Protein AF-A0AAW0JME8-F1 (afdb_monomer_lite)

Organism: Quercus suber (NCBI:txid58331)

Radius of gyration: 9.96 Å; chains: 1; 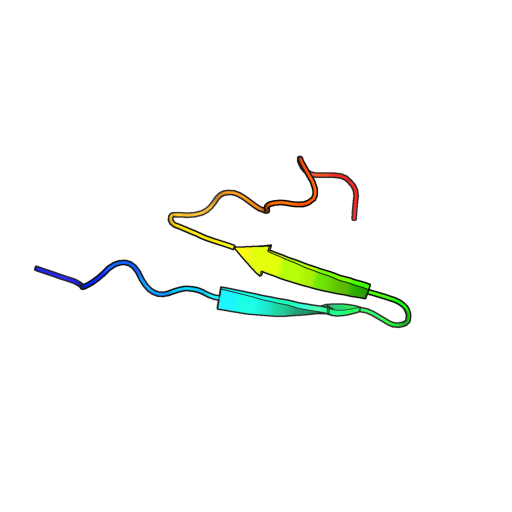bounding box: 14×16×31 Å

pLDDT: mean 78.96, std 9.79, range [48.62, 87.62]

Secondary structure (DSSP, 8-state):
-----EEEEE-SS-EEEEETTEETTTT--

Foldseek 3Di:
DPDFDWDWDDDPPDIWTDTPRDTPCRPPD

Sequence (29 aa):
MARGREIVVRDSNRFHHFKSGTCSCNDYW

InterPro domains:
  IPR032867 DYW domain [PF14432] (3-29)

Structure (mmCIF, N/CA/C/O backbone):
data_AF-A0AAW0JME8-F1
#
_entry.id   AF-A0AAW0JME8-F1
#
loop_
_atom_site.group_PDB
_atom_site.id
_atom_site.type_symbol
_atom_site.label_atom_id
_atom_site.label_alt_id
_atom_site.label_comp_id
_atom_site.label_asym_id
_atom_site.label_entity_id
_atom_site.label_seq_id
_atom_site.pdbx_PDB_ins_code
_atom_site.Cartn_x
_atom_site.Cartn_y
_atom_site.Cartn_z
_atom_site.occupancy
_atom_site.B_iso_or_equiv
_atom_site.auth_seq_id
_atom_site.auth_comp_id
_atom_site.auth_asym_id
_atom_site.auth_atom_id
_atom_site.pdbx_PDB_model_num
ATOM 1 N N . MET A 1 1 ? -5.095 -11.064 21.764 1.00 48.62 1 MET A N 1
ATOM 2 C CA . MET A 1 1 ? -4.540 -9.739 21.410 1.00 48.62 1 MET A CA 1
ATOM 3 C C . MET A 1 1 ? -3.582 -9.897 20.232 1.00 48.62 1 MET A C 1
ATOM 5 O O . MET A 1 1 ? -2.398 -10.136 20.438 1.00 48.62 1 MET A O 1
ATOM 9 N N . ALA A 1 2 ? -4.074 -9.875 18.991 1.00 59.22 2 ALA A N 1
ATOM 10 C CA . ALA A 1 2 ? -3.182 -9.919 17.834 1.00 59.22 2 ALA A CA 1
ATOM 11 C C . ALA A 1 2 ? -2.444 -8.576 17.741 1.00 59.22 2 ALA A C 1
ATOM 13 O O . ALA A 1 2 ? -3.057 -7.549 17.464 1.00 59.22 2 ALA A O 1
ATOM 14 N N . ARG A 1 3 ? -1.136 -8.576 18.025 1.00 64.50 3 ARG A N 1
ATOM 15 C CA . ARG A 1 3 ? -0.241 -7.443 17.764 1.00 64.50 3 ARG A CA 1
ATOM 16 C C . ARG A 1 3 ? -0.422 -7.057 16.298 1.00 64.50 3 ARG A C 1
ATOM 18 O O . ARG A 1 3 ? -0.251 -7.925 15.444 1.00 64.50 3 ARG A O 1
ATOM 25 N N . GLY A 1 4 ? -0.833 -5.813 16.036 1.00 72.25 4 GLY A N 1
ATOM 26 C CA . GLY A 1 4 ? -1.114 -5.321 14.686 1.00 72.25 4 GLY A CA 1
ATOM 27 C C . GLY A 1 4 ? 0.012 -5.725 13.743 1.00 72.25 4 GLY A C 1
ATOM 28 O O . GLY A 1 4 ? 1.147 -5.278 13.908 1.00 72.25 4 GLY A O 1
ATOM 29 N N . ARG A 1 5 ? -0.286 -6.658 12.834 1.00 76.00 5 ARG A N 1
ATOM 30 C CA . ARG A 1 5 ? 0.683 -7.152 11.862 1.00 76.00 5 ARG A CA 1
ATOM 31 C C . ARG A 1 5 ? 0.872 -6.055 10.827 1.00 76.00 5 ARG A C 1
ATOM 33 O O . ARG A 1 5 ? -0.094 -5.644 10.190 1.00 76.00 5 ARG A O 1
ATOM 40 N N . GLU A 1 6 ? 2.099 -5.571 10.711 1.00 81.75 6 GLU A N 1
ATOM 41 C CA . GLU A 1 6 ? 2.508 -4.772 9.565 1.00 81.75 6 GLU A CA 1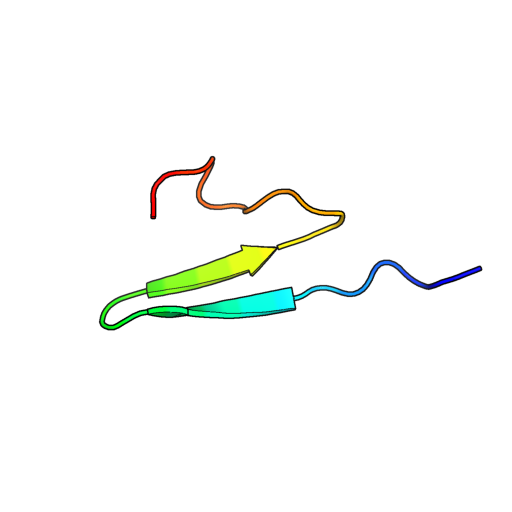
ATOM 42 C C . GLU A 1 6 ? 2.669 -5.723 8.377 1.00 81.75 6 GLU A C 1
ATOM 44 O O . GLU A 1 6 ? 3.363 -6.737 8.482 1.00 81.75 6 GLU A O 1
ATOM 49 N N . ILE A 1 7 ? 1.973 -5.437 7.280 1.00 86.00 7 ILE A N 1
ATOM 50 C CA . ILE A 1 7 ? 2.075 -6.191 6.032 1.00 86.00 7 ILE A CA 1
ATOM 51 C C . ILE A 1 7 ? 2.844 -5.308 5.056 1.00 86.00 7 ILE A C 1
ATOM 53 O O . ILE A 1 7 ? 2.423 -4.192 4.772 1.00 86.00 7 ILE A O 1
ATOM 57 N N . VAL A 1 8 ? 3.966 -5.804 4.542 1.00 86.69 8 VAL A N 1
ATOM 58 C CA . VAL A 1 8 ? 4.737 -5.109 3.507 1.00 86.69 8 VAL A CA 1
ATOM 59 C C . VAL A 1 8 ? 4.481 -5.808 2.180 1.00 86.69 8 VAL A C 1
ATOM 61 O O . VAL A 1 8 ? 4.792 -6.988 2.028 1.00 86.69 8 VAL A O 1
ATOM 64 N N . VAL A 1 9 ? 3.894 -5.088 1.228 1.00 87.50 9 VAL A N 1
ATOM 65 C CA . VAL A 1 9 ? 3.662 -5.557 -0.144 1.00 87.50 9 VAL A CA 1
ATOM 66 C C . VAL A 1 9 ? 4.643 -4.842 -1.063 1.00 87.50 9 VAL A C 1
ATOM 68 O O . VAL A 1 9 ? 4.961 -3.679 -0.846 1.00 87.50 9 VAL A O 1
ATOM 71 N N . ARG A 1 10 ? 5.148 -5.523 -2.088 1.00 87.62 10 ARG A N 1
ATOM 72 C CA . ARG A 1 10 ? 6.042 -4.932 -3.085 1.00 87.62 10 ARG A CA 1
ATOM 73 C C . ARG A 1 10 ? 5.405 -5.054 -4.463 1.00 87.62 10 ARG A C 1
ATOM 75 O O . ARG A 1 10 ? 5.016 -6.155 -4.844 1.00 87.62 10 ARG A O 1
ATOM 82 N N . ASP A 1 11 ? 5.356 -3.955 -5.202 1.00 86.12 11 ASP A N 1
ATOM 83 C CA . ASP A 1 11 ? 5.116 -3.959 -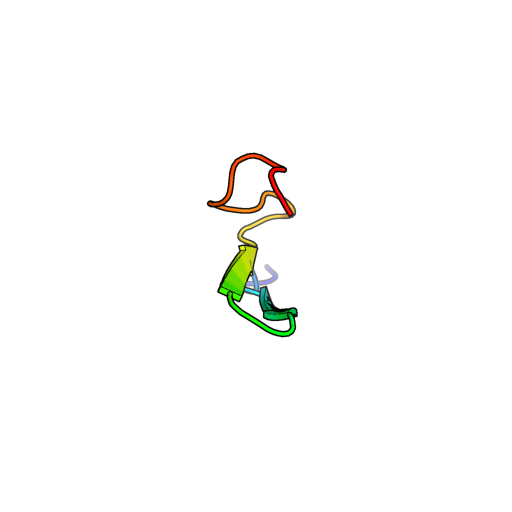6.645 1.00 86.12 11 ASP A CA 1
ATOM 84 C C . ASP A 1 11 ? 6.427 -3.714 -7.418 1.00 86.12 11 ASP A C 1
ATOM 86 O O . ASP A 1 11 ? 7.519 -3.656 -6.842 1.00 86.12 11 ASP A O 1
ATOM 90 N N . SER A 1 12 ? 6.339 -3.611 -8.744 1.00 85.44 12 SER A N 1
ATOM 91 C CA . SER A 1 12 ? 7.499 -3.470 -9.628 1.00 85.44 12 SER A CA 1
ATOM 92 C C . SER A 1 12 ? 8.421 -2.291 -9.282 1.00 85.44 12 SER A C 1
ATOM 94 O O . SER A 1 12 ? 9.616 -2.389 -9.552 1.00 85.44 12 SER A O 1
ATOM 96 N N . ASN A 1 13 ? 7.913 -1.213 -8.669 1.00 81.69 13 ASN A N 1
ATOM 97 C CA . ASN A 1 13 ? 8.679 0.011 -8.395 1.00 81.69 13 ASN A CA 1
ATOM 98 C C . ASN A 1 13 ? 8.583 0.522 -6.946 1.00 81.69 13 ASN A C 1
ATOM 100 O O . ASN A 1 13 ? 9.322 1.442 -6.588 1.00 81.69 13 ASN A O 1
ATOM 104 N N . ARG A 1 14 ? 7.713 -0.039 -6.099 1.00 84.06 14 ARG A N 1
ATOM 105 C CA . ARG A 1 14 ? 7.412 0.512 -4.773 1.00 84.06 14 ARG A CA 1
ATOM 106 C C . ARG A 1 14 ? 7.120 -0.560 -3.720 1.00 84.06 14 ARG A C 1
ATOM 108 O O . ARG A 1 14 ? 6.661 -1.663 -4.014 1.00 84.06 14 ARG A O 1
ATOM 115 N N . PHE A 1 15 ? 7.389 -0.208 -2.462 1.00 86.44 15 PHE A N 1
ATOM 116 C CA . PHE A 1 15 ? 6.947 -0.948 -1.281 1.00 86.44 15 PHE A CA 1
ATOM 117 C C . PHE A 1 15 ? 5.761 -0.233 -0.626 1.00 86.44 15 PHE A C 1
ATOM 119 O O . PHE A 1 15 ? 5.803 0.975 -0.389 1.00 86.44 15 PHE A O 1
ATOM 126 N N . HIS A 1 16 ? 4.733 -1.004 -0.296 1.00 87.38 16 HIS A N 1
ATOM 127 C CA . HIS A 1 16 ? 3.506 -0.591 0.367 1.00 87.38 16 HIS A CA 1
ATOM 128 C C . HIS A 1 16 ? 3.512 -1.123 1.793 1.00 87.38 16 HIS A C 1
ATOM 130 O O . HIS A 1 16 ? 3.544 -2.336 2.009 1.00 87.38 16 HIS A O 1
ATOM 136 N N . HIS A 1 17 ? 3.480 -0.221 2.770 1.00 87.19 17 HIS A N 1
ATOM 137 C CA . HIS A 1 17 ? 3.417 -0.584 4.182 1.00 87.19 17 HIS A CA 1
ATOM 138 C C . HIS A 1 17 ? 1.973 -0.483 4.660 1.00 87.19 17 HIS A C 1
ATOM 140 O O . HIS A 1 17 ? 1.422 0.611 4.795 1.00 87.19 17 HIS A O 1
ATOM 146 N N . PHE A 1 18 ? 1.365 -1.631 4.932 1.00 86.69 18 PHE A N 1
ATOM 147 C CA . PHE A 1 18 ? 0.019 -1.732 5.465 1.00 86.69 18 PHE A CA 1
ATOM 148 C C . PHE A 1 18 ? 0.063 -1.910 6.976 1.00 86.69 18 PHE A C 1
ATOM 150 O O . PHE A 1 18 ? 0.630 -2.874 7.498 1.00 86.69 18 PHE A O 1
ATOM 157 N N . LYS A 1 19 ? -0.608 -1.007 7.689 1.00 86.06 19 LYS A N 1
ATOM 158 C CA . LYS A 1 19 ? -0.793 -1.080 9.137 1.00 86.06 19 LYS A CA 1
ATOM 159 C C . LYS A 1 19 ? -2.285 -1.049 9.435 1.00 86.06 19 LYS A C 1
ATOM 161 O O . LYS A 1 19 ? -2.976 -0.117 9.045 1.00 86.06 19 LYS A O 1
ATOM 166 N N . SER A 1 20 ? -2.787 -2.084 10.106 1.00 83.44 20 SER A N 1
ATOM 167 C CA . SER A 1 20 ? -4.213 -2.209 10.456 1.00 83.44 20 SER A CA 1
ATOM 168 C C . SER A 1 20 ? -5.177 -2.136 9.258 1.00 83.44 20 SER A C 1
ATOM 170 O O . SER A 1 20 ? -6.322 -1.730 9.419 1.00 83.44 20 SER A O 1
ATOM 172 N N . GLY A 1 21 ? -4.723 -2.540 8.067 1.00 79.25 21 GLY A N 1
ATOM 173 C CA . GLY A 1 21 ? -5.529 -2.532 6.840 1.00 79.25 21 GLY A CA 1
ATOM 174 C C . GLY A 1 21 ? -5.436 -1.252 6.005 1.00 79.25 21 GLY A C 1
ATOM 175 O O . GLY A 1 21 ? -6.005 -1.219 4.923 1.00 79.25 21 GLY A O 1
ATOM 176 N N . THR A 1 22 ? -4.690 -0.236 6.447 1.00 81.25 22 THR A N 1
ATOM 177 C CA . THR A 1 22 ? -4.473 0.999 5.676 1.00 81.25 22 THR A CA 1
ATOM 178 C C . THR A 1 22 ? -3.042 1.062 5.158 1.00 81.25 22 THR A C 1
ATOM 180 O O . THR A 1 22 ? -2.099 0.806 5.913 1.00 81.25 22 THR A O 1
ATOM 183 N N . CYS A 1 23 ? -2.876 1.406 3.878 1.00 85.56 23 CYS A N 1
ATOM 184 C CA . CYS A 1 23 ? -1.565 1.642 3.282 1.00 85.56 23 CYS A CA 1
ATOM 185 C C . CYS A 1 23 ? -1.080 3.067 3.571 1.00 85.56 23 CYS A C 1
ATOM 187 O O . CYS A 1 23 ? -1.827 4.032 3.406 1.00 85.56 23 CYS A O 1
ATOM 189 N N . SER A 1 24 ? 0.200 3.224 3.914 1.00 80.69 24 SER A N 1
ATOM 190 C CA . SER A 1 24 ? 0.849 4.542 3.998 1.00 80.69 24 SER A CA 1
ATOM 191 C C . SER A 1 24 ? 0.908 5.282 2.655 1.00 80.69 24 SER A C 1
ATOM 193 O O . SER A 1 24 ? 1.134 6.490 2.630 1.00 80.69 24 SER A O 1
ATOM 195 N N . CYS A 1 25 ? 0.678 4.585 1.538 1.00 82.81 25 CYS A N 1
ATOM 196 C CA . CYS A 1 25 ? 0.581 5.172 0.204 1.00 82.81 25 CYS A CA 1
ATOM 197 C C . CYS A 1 25 ? -0.772 5.844 -0.059 1.00 82.81 25 CYS A C 1
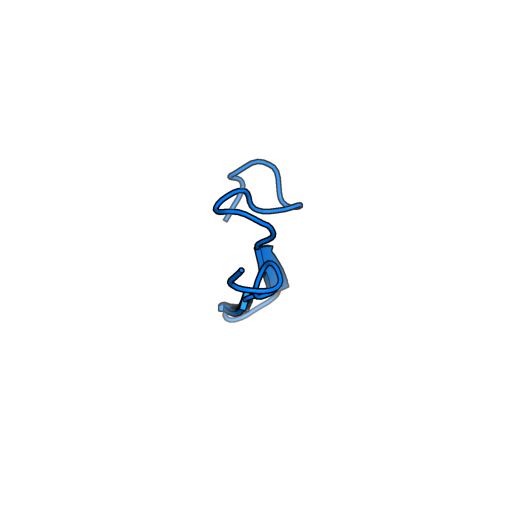ATOM 199 O O . CYS A 1 25 ? -0.969 6.364 -1.151 1.00 82.81 25 CYS A O 1
ATOM 201 N N . ASN A 1 26 ? -1.670 5.882 0.935 1.00 72.19 26 ASN A N 1
ATOM 202 C CA . ASN A 1 26 ? -2.951 6.582 0.861 1.00 72.19 26 ASN A CA 1
ATOM 203 C C . ASN A 1 26 ? -3.820 6.082 -0.311 1.00 72.19 26 ASN A C 1
ATOM 205 O O . ASN A 1 26 ? -4.431 6.878 -1.020 1.00 72.19 26 ASN A O 1
ATOM 209 N N . ASP A 1 27 ? -3.783 4.761 -0.526 1.00 68.81 27 ASP A N 1
ATOM 210 C CA . ASP A 1 27 ? -4.427 4.012 -1.617 1.00 68.81 27 ASP A CA 1
ATOM 211 C C . ASP A 1 27 ? -3.959 4.367 -3.041 1.00 68.81 27 ASP A C 1
ATOM 213 O O . ASP A 1 27 ? -4.527 3.894 -4.024 1.00 68.81 27 ASP A O 1
ATOM 217 N N . TYR A 1 28 ? -2.872 5.131 -3.175 1.00 66.44 28 TYR A N 1
ATOM 218 C CA . TYR A 1 28 ? -2.153 5.266 -4.438 1.00 66.44 28 TYR A CA 1
ATOM 219 C C . TYR A 1 28 ? -1.221 4.057 -4.608 1.00 66.44 28 TYR A C 1
ATOM 221 O O . TYR A 1 28 ? -0.149 4.018 -3.994 1.00 66.44 28 TYR A O 1
ATOM 229 N N . TRP A 1 29 ? -1.668 3.064 -5.389 1.00 68.19 29 TRP A N 1
ATOM 230 C CA . TRP A 1 29 ? -0.866 1.905 -5.811 1.00 68.19 29 TRP A CA 1
ATOM 231 C C . TRP A 1 29 ? 0.343 2.374 -6.629 1.00 68.19 29 TRP A C 1
ATOM 233 O O . TRP A 1 29 ? 0.138 3.105 -7.623 1.00 68.19 29 TRP A O 1
#

=== Feature glossary ===
Legend for the data blocks above and below:

— What the protein is —

The amino-acid sequence is the protein's primary structure: the linear order of residues from the N-terminus to the C-terminus, written in one-letter code. Everything else here — the 3D coordinates, the secondary structure, the domain annotations — is ultimately a consequence of this string.

Database cross-references. InterPro integrates a dozen domain/family signature databases into unified entries with residue-range hits. GO terms attach function/process/location labels with evidence codes. CATH codes position the fold in a four-level structural taxonomy. Organism is the NCBI-taxonomy species name.

— Where its atoms are —

The mmCIF block holds the 3D Cartesian coordinates of each backbone atom (N, Cα, C, O) in ångströms. mmCIF is the PDB's canonical archive format — a tagged-loop text representation of the atomic model.

The six renders are orthographic views along the three Cartesian axes in both directions. Representation (cartoon, sticks, or surface) and color scheme (sequence-rainbow or by-chain) vary across proteins so the training set covers all the common visualization conventions.

— Local backbone conformation —

Secondary structure is the local, repeating backbone conformation. DSSP classifies it into eight states by reading the hydrogen-bond network: three helix types (H, G, I), two β types (E, B), two non-regular types (T, S), and unstructured coil (-).

SS3 is a coarse helix/strand/coil call (letters a/b/c) made by the P-SEA algorithm from inter-Cα distances and dihedrals. It is less detailed than DSSP but needs only Cα positions.

Backbone dihedral angles. Every residue except chain termini has a φ (prece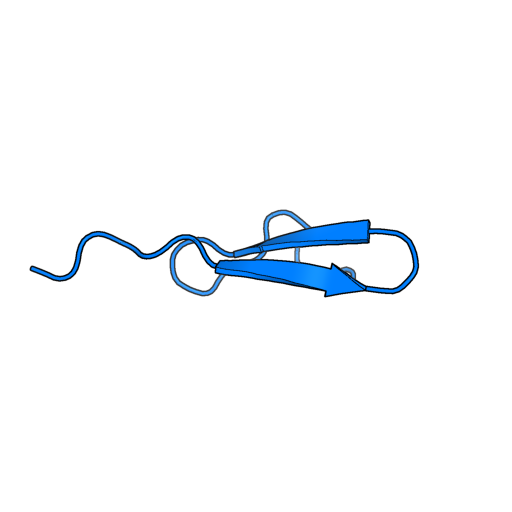ding-C → N → Cα → C) and a ψ (N → Cα → C → next-N). They are reported in degrees following the IUPAC sign convention. Secondary structure is essentially a statement about which (φ, ψ) basin each residue occupies.

— Global shape and packing —

The geometric summary reports three shape descriptors. Rg (radius of gyration) measures how spread out the Cα atoms are about their centre of mass; compact globular proteins have small Rg, elongated or unfolded ones large. Cα contacts (<8 Å, |i−j|>4) count long-range re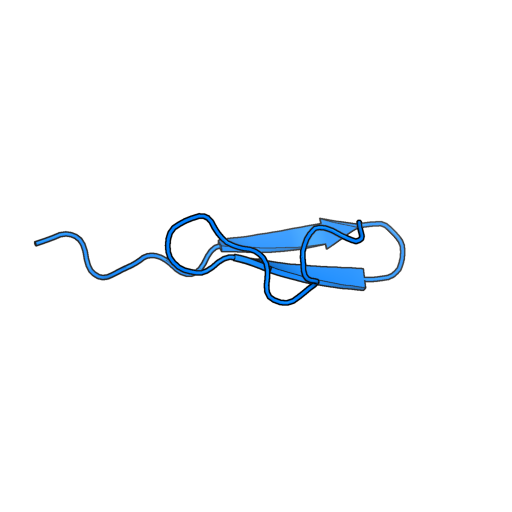sidue pairs in spatial proximity — high for tightly packed folds, near zero for rods or random coil. The bounding-box extents give the protein's footprint along x, y, z in Å.

Solvent accessibility: the surface area of each residue that a 1.4 Å water probe can touch, in Å². When only backbone atoms are present the absolute values are lower than full-atom SASA (side chains contribute most of the area) and are flagged as backbone-only.

Plot images: a contact map (which residues are close in 3D, as an N×N binary image), a Ramachandran scatter (backbone torsion angles, revealing secondary-structure composition at a glance), and — for AlphaFold structures — a PAE heatmap (pairwise prediction confidence).

— Structural neighborhood —

Foldseek's 3Di representation compresses backbone geometry into a per-residue letter drawn from a learned twenty-state alphabet. It captures the tertiary interaction pattern around each residue — which residues are packed against it in space, regardless of where they are in sequence.

Structural nearest neighbors (via Foldseek easy-search vs the PDB). Reported per hit: target PDB id, E-value, and alignment TM-score. A TM-score above ~0.5 is the conventional threshold for 'same fold'.

— Confidence and disorder —

pLDDT (predicted Local Distance Difference Test) is AlphaFold's per-residue confidence score, ranging from 0 to 100. Values above 90 indicate high confidence (typically well-packed cores); 70–90 is confident; 50–70 low confidence; below 50 usually means the region is disordered or the prediction is unreliable there. AlphaFold stores pLDDT in the mmCIF B-factor column.

For experimental (PDB) structures, the B-factor (temperature factor) quantifies the positional spread of each atom in the crystal — a combination of thermal vibration and static disorder — in units of Å². High B-factors mark flexible loops or poorly resolved regions; low B-factors mark the rigid, well-ordered core.

Predicted Aligned Error (PAE) is an AlphaFold confidence matrix: entry (i, j) is the expected error in the position of residue j, in ångströms, when the prediction is superimposed on the true structure at residue i. Low PAE within a block of residues means that block is internally rigid and well-predicted; high PAE between two blocks means their relative placement is uncertain even if each block individually is confident.